Protein AF-A0A8B7S3K2-F1 (afdb_monomer_lite)

Foldseek 3Di:
DPPDAACDPVRRLVCVCVVVVCSPPPDDDDDDDDVVPDDDDPPDDDDDFADDPVQWDDWDDPVHDIDTHGNPVDDPGPDDPD

InterPro domains:
  IPR001148 Alpha carbonic anhydrase domain [PF00194] (11-73)
  IPR001148 Alpha carbonic anhydrase domain [PS51144] (3-82)
  IPR036398 Alpha carbonic anhydrase domain superfamily [G3DSA:3.10.200.10] (1-81)
  IPR036398 Alpha carbonic anhydrase domain superfamily [SSF51069] (4-75)

pLDDT: mean 92.98, std 11.51, range [47.12, 98.62]

Radius of gyration: 19.3 Å; chains: 1; bounding box: 44×33×53 Å

Secondary structure (DSSP, 8-state):
------SSTTTSHHHHHHH-GGGGSTT-S-----GGG----TTPPP------GGGEEEEEE-SS-EEEEE--SS--SPP---

Structure (mmCIF, N/CA/C/O backbone):
data_AF-A0A8B7S3K2-F1
#
_entry.id   AF-A0A8B7S3K2-F1
#
loop_
_atom_site.group_PDB
_atom_site.id
_atom_site.type_symbol
_atom_site.label_atom_id
_atom_site.label_alt_id
_atom_site.label_comp_id
_atom_site.label_asym_id
_atom_site.label_entity_id
_atom_site.label_seq_id
_atom_site.pdbx_PDB_ins_code
_atom_site.Cartn_x
_atom_site.Cartn_y
_atom_site.Cartn_z
_atom_site.occupancy
_atom_site.B_iso_or_equiv
_atom_site.auth_seq_id
_atom_site.auth_comp_id
_atom_site.auth_asym_id
_atom_site.auth_atom_id
_atom_site.pdbx_PDB_model_num
ATOM 1 N N . MET A 1 1 ? 23.210 -6.184 -11.551 1.00 47.12 1 MET A N 1
ATOM 2 C CA . MET A 1 1 ? 22.263 -5.253 -12.201 1.00 47.12 1 MET A CA 1
ATOM 3 C C . MET A 1 1 ? 20.987 -5.232 -11.384 1.00 47.12 1 MET A C 1
ATOM 5 O O . MET A 1 1 ? 20.613 -6.283 -10.871 1.00 47.12 1 MET A O 1
ATOM 9 N N . ALA A 1 2 ? 20.369 -4.066 -11.190 1.00 63.78 2 ALA A N 1
ATOM 10 C CA . ALA A 1 2 ? 19.060 -4.007 -10.547 1.00 63.78 2 ALA A CA 1
ATOM 11 C C . ALA A 1 2 ? 18.064 -4.809 -11.399 1.00 63.78 2 ALA A C 1
ATOM 13 O O . ALA A 1 2 ? 18.079 -4.689 -12.621 1.00 63.78 2 ALA A O 1
ATOM 14 N N . LYS A 1 3 ? 17.245 -5.657 -10.768 1.00 73.94 3 LYS A N 1
ATOM 15 C CA . LYS A 1 3 ? 16.136 -6.327 -11.455 1.00 73.94 3 LYS A CA 1
ATOM 16 C C . LYS A 1 3 ? 15.149 -5.242 -11.890 1.00 73.94 3 LYS A C 1
ATOM 18 O O . LYS A 1 3 ? 14.509 -4.617 -11.043 1.00 73.94 3 LYS A O 1
ATOM 23 N N . GLU A 1 4 ? 15.116 -4.957 -13.184 1.00 89.38 4 GLU A N 1
ATOM 24 C CA . GLU A 1 4 ? 14.305 -3.886 -13.751 1.00 89.38 4 GLU A CA 1
ATOM 25 C C . GLU A 1 4 ? 12.861 -4.358 -13.939 1.00 89.38 4 GLU A C 1
ATOM 27 O O . GLU A 1 4 ? 12.611 -5.434 -14.470 1.00 89.38 4 GLU A O 1
ATOM 32 N N . TRP A 1 5 ? 11.913 -3.557 -13.462 1.00 95.88 5 TRP A N 1
ATOM 33 C CA . TRP A 1 5 ? 10.478 -3.787 -13.592 1.00 95.88 5 TRP A CA 1
ATOM 34 C C . TRP A 1 5 ? 9.765 -2.443 -13.709 1.00 95.88 5 TRP A C 1
ATOM 36 O O . TRP A 1 5 ? 10.257 -1.420 -13.214 1.00 95.88 5 TRP A O 1
ATOM 46 N N . GLY A 1 6 ? 8.601 -2.450 -14.344 1.00 96.38 6 GLY A N 1
ATOM 47 C CA . GLY A 1 6 ? 7.772 -1.276 -14.562 1.00 96.38 6 GLY A CA 1
ATOM 48 C C . GLY A 1 6 ? 6.324 -1.659 -14.844 1.00 96.38 6 GLY A C 1
ATOM 49 O O . GLY A 1 6 ? 5.832 -2.666 -14.338 1.00 96.38 6 GLY A O 1
ATOM 50 N N . TYR A 1 7 ? 5.653 -0.823 -15.634 1.00 97.12 7 TYR A N 1
ATOM 51 C CA . TYR A 1 7 ? 4.249 -0.985 -16.032 1.00 97.12 7 TYR A CA 1
ATOM 52 C C . TYR A 1 7 ? 4.051 -0.850 -17.549 1.00 97.12 7 TYR A C 1
ATOM 54 O O . TYR A 1 7 ? 2.921 -0.761 -18.017 1.00 97.12 7 TYR A O 1
ATOM 62 N N . ALA A 1 8 ? 5.138 -0.798 -18.326 1.00 97.25 8 ALA A N 1
ATOM 63 C CA . ALA A 1 8 ? 5.051 -0.821 -19.781 1.00 97.25 8 ALA A CA 1
ATOM 64 C C . ALA A 1 8 ? 4.894 -2.266 -20.270 1.00 97.25 8 ALA A C 1
ATOM 66 O O . ALA A 1 8 ? 5.256 -3.203 -19.565 1.00 97.25 8 ALA A O 1
ATOM 67 N N . ASN A 1 9 ? 4.442 -2.453 -21.511 1.00 97.19 9 ASN A N 1
ATOM 68 C CA . ASN A 1 9 ? 4.204 -3.790 -22.070 1.00 97.19 9 ASN A CA 1
ATOM 69 C C . ASN A 1 9 ? 5.407 -4.740 -21.934 1.00 97.19 9 ASN A C 1
ATOM 71 O O . ASN A 1 9 ? 5.213 -5.917 -21.696 1.00 97.19 9 ASN A O 1
ATOM 75 N N . HIS A 1 10 ? 6.641 -4.240 -22.055 1.00 95.88 10 HIS A N 1
ATOM 76 C CA . HIS A 1 10 ? 7.853 -5.069 -22.045 1.00 95.88 10 HIS A CA 1
ATOM 77 C C . HIS A 1 10 ? 8.438 -5.343 -20.646 1.00 95.88 10 HIS A C 1
ATOM 79 O O . HIS A 1 10 ? 9.401 -6.092 -20.533 1.00 95.88 10 HIS A O 1
ATOM 85 N N . ASN A 1 11 ? 7.933 -4.698 -19.588 1.00 96.56 11 ASN A N 1
ATOM 86 C CA . ASN A 1 1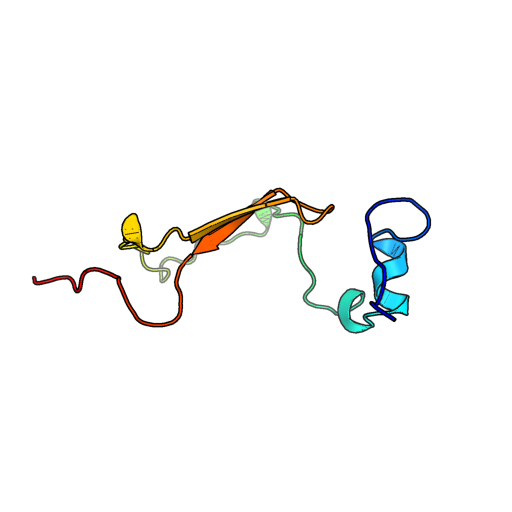1 ? 8.447 -4.854 -18.216 1.00 96.56 11 ASN A CA 1
ATOM 87 C C . ASN A 1 11 ? 7.343 -4.820 -17.142 1.00 96.56 11 ASN A C 1
ATOM 89 O O . ASN A 1 11 ? 7.621 -4.590 -15.961 1.00 96.56 11 ASN A O 1
ATOM 93 N N . GLY A 1 12 ? 6.095 -4.998 -17.576 1.00 97.38 12 GLY A N 1
ATOM 94 C CA . GLY A 1 12 ? 4.881 -4.852 -16.786 1.00 97.38 12 GLY A CA 1
ATOM 95 C C . GLY A 1 12 ? 4.533 -6.075 -15.934 1.00 97.38 12 GLY A C 1
ATOM 96 O O . GLY A 1 12 ? 5.279 -7.056 -15.935 1.00 97.38 12 GLY A O 1
ATOM 97 N N . PRO A 1 13 ? 3.387 -6.031 -15.228 1.00 98.06 13 PRO A N 1
ATOM 98 C CA . PRO A 1 13 ? 2.927 -7.094 -14.329 1.00 98.06 13 PRO A CA 1
ATOM 99 C C . PRO A 1 13 ? 2.974 -8.506 -14.919 1.00 98.06 13 PRO A C 1
ATOM 101 O O . PRO A 1 13 ? 3.441 -9.430 -14.251 1.00 98.06 13 PRO A O 1
ATOM 104 N N . ASP A 1 14 ? 2.603 -8.656 -16.192 1.00 97.94 14 ASP A N 1
ATOM 105 C CA . ASP A 1 14 ? 2.623 -9.944 -16.895 1.00 97.94 14 ASP A CA 1
ATOM 106 C C . ASP A 1 14 ? 4.028 -10.566 -16.965 1.00 97.94 14 ASP A C 1
ATOM 108 O O . ASP A 1 14 ? 4.154 -11.788 -16.998 1.00 97.94 14 ASP A O 1
ATOM 112 N N . HIS A 1 15 ? 5.086 -9.750 -16.896 1.00 97.38 15 HIS A N 1
ATOM 113 C CA . HIS A 1 15 ? 6.493 -10.163 -16.950 1.00 97.38 15 HIS A CA 1
ATOM 114 C C . HIS A 1 15 ? 7.182 -10.215 -15.577 1.00 97.38 15 HIS A C 1
ATOM 116 O O . HIS A 1 15 ? 8.276 -10.766 -15.457 1.00 97.38 15 HIS A O 1
ATOM 122 N N . TRP A 1 16 ? 6.575 -9.695 -14.501 1.00 97.69 16 TRP A N 1
ATOM 123 C CA . TRP A 1 16 ? 7.236 -9.639 -13.185 1.00 97.69 16 TRP A CA 1
ATOM 124 C C . TRP A 1 16 ? 7.650 -11.019 -12.663 1.00 97.69 16 TRP A C 1
ATOM 126 O O . TRP A 1 16 ? 8.684 -11.154 -12.007 1.00 97.69 16 TRP A O 1
ATOM 136 N N . HIS A 1 17 ? 6.880 -12.057 -12.989 1.00 97.31 17 HIS A N 1
ATOM 137 C CA . HIS A 1 17 ? 7.148 -13.428 -12.560 1.00 97.31 17 HIS A CA 1
ATOM 138 C C . HIS A 1 17 ? 8.444 -14.024 -13.131 1.00 97.31 17 HIS A C 1
ATOM 140 O O . HIS A 1 17 ? 9.009 -14.932 -12.524 1.00 97.31 17 HIS A O 1
ATOM 146 N N . GLU A 1 18 ? 8.945 -13.500 -14.252 1.00 96.62 18 GLU A N 1
ATOM 147 C CA . GLU A 1 18 ? 10.193 -13.950 -14.883 1.00 96.62 18 GLU A CA 1
ATOM 148 C C . GLU A 1 18 ? 11.413 -13.655 -13.997 1.00 96.62 18 GLU A C 1
ATOM 150 O O . GLU A 1 18 ? 12.389 -14.404 -13.980 1.00 96.62 18 GLU A O 1
ATOM 155 N N . ILE A 1 19 ? 11.337 -12.579 -13.207 1.00 95.81 19 ILE A N 1
ATOM 156 C CA . ILE A 1 19 ? 12.394 -12.127 -12.290 1.00 95.81 19 ILE A CA 1
ATOM 157 C C . ILE A 1 19 ? 12.034 -12.324 -10.809 1.00 95.81 19 ILE A C 1
ATOM 159 O O . ILE A 1 19 ? 12.938 -12.417 -9.965 1.00 95.81 19 ILE A O 1
ATOM 163 N N . TYR A 1 20 ? 10.741 -12.407 -10.491 1.00 96.44 20 TYR A N 1
ATOM 164 C CA . TYR A 1 20 ? 10.182 -12.629 -9.158 1.00 96.44 20 TYR A CA 1
ATOM 165 C C . TYR A 1 20 ? 9.112 -13.736 -9.215 1.00 96.44 20 TYR A C 1
ATOM 167 O O . TYR A 1 20 ? 7.926 -13.417 -9.267 1.00 96.44 20 TYR A O 1
ATOM 175 N N . PRO A 1 21 ? 9.485 -15.032 -9.151 1.00 97.12 21 PRO A N 1
ATOM 176 C CA . PRO A 1 21 ? 8.548 -16.151 -9.342 1.00 97.12 21 PRO A CA 1
ATOM 177 C C . PRO A 1 21 ? 7.285 -16.106 -8.469 1.00 97.12 21 PRO A C 1
ATOM 179 O O . PRO A 1 21 ? 6.228 -16.578 -8.880 1.00 97.12 21 PRO A O 1
ATOM 182 N N . ILE A 1 22 ? 7.371 -15.477 -7.291 1.00 97.62 22 ILE A N 1
ATOM 183 C CA . ILE A 1 22 ? 6.240 -15.278 -6.376 1.00 97.62 22 ILE A CA 1
ATOM 184 C C . ILE A 1 22 ? 5.089 -14.456 -6.978 1.00 97.62 22 ILE A C 1
ATOM 186 O O . ILE A 1 22 ? 3.969 -14.580 -6.503 1.00 97.62 22 ILE A O 1
ATOM 190 N N . ALA A 1 23 ? 5.320 -13.682 -8.046 1.00 98.12 23 ALA A N 1
ATOM 191 C CA . ALA A 1 23 ? 4.271 -12.935 -8.748 1.00 98.12 23 ALA A CA 1
ATOM 192 C C . ALA A 1 23 ? 3.196 -13.838 -9.398 1.00 98.12 23 ALA A C 1
ATOM 194 O O . ALA A 1 23 ? 2.160 -13.343 -9.826 1.00 98.12 23 ALA A O 1
ATOM 195 N N . LYS A 1 24 ? 3.424 -15.160 -9.455 1.00 97.94 24 LYS A N 1
ATOM 196 C CA . LYS A 1 24 ? 2.440 -16.191 -9.835 1.00 97.94 24 LYS A CA 1
ATOM 197 C C . LYS A 1 24 ? 1.979 -17.065 -8.655 1.00 97.94 24 LYS A C 1
ATOM 199 O O . LYS A 1 24 ? 1.490 -18.167 -8.871 1.00 97.94 24 LYS A O 1
ATOM 204 N N . GLY A 1 25 ? 2.188 -16.624 -7.414 1.00 98.06 25 GLY A N 1
ATOM 205 C CA . GLY A 1 25 ? 1.746 -17.352 -6.221 1.00 98.06 25 GLY A CA 1
ATOM 206 C C . GLY A 1 25 ? 0.236 -17.249 -5.968 1.00 98.06 25 GLY A C 1
ATOM 207 O O . GLY A 1 25 ? -0.443 -16.402 -6.536 1.00 98.06 25 GLY A O 1
ATOM 208 N N . ASP A 1 26 ? -0.275 -18.064 -5.045 1.00 98.56 26 ASP A N 1
ATOM 209 C CA . ASP A 1 26 ? -1.724 -18.174 -4.790 1.00 98.56 26 ASP A CA 1
ATOM 210 C C . ASP A 1 26 ? -2.311 -17.021 -3.955 1.00 98.56 26 ASP A C 1
ATOM 212 O O . ASP A 1 26 ? -3.521 -16.828 -3.912 1.00 98.56 26 ASP A O 1
ATOM 216 N N . ASN A 1 27 ? -1.457 -16.240 -3.286 1.00 98.38 27 ASN A N 1
ATOM 217 C CA . ASN A 1 27 ? -1.851 -15.166 -2.366 1.00 98.38 27 ASN A CA 1
ATOM 218 C C . ASN A 1 27 ? -1.366 -13.791 -2.866 1.00 98.38 27 ASN A C 1
ATOM 220 O O . ASN A 1 27 ? -0.705 -13.055 -2.132 1.00 98.38 27 ASN A O 1
ATOM 224 N N . GLN A 1 28 ? -1.592 -13.481 -4.148 1.00 98.62 28 GLN A N 1
ATOM 225 C CA . GLN A 1 28 ? -1.244 -12.179 -4.734 1.00 98.62 28 GLN A CA 1
ATOM 226 C C . GLN A 1 28 ? -2.325 -11.119 -4.485 1.00 98.62 28 GLN A C 1
ATOM 228 O O . GLN A 1 28 ? -3.507 -11.427 -4.358 1.00 98.62 28 GLN A O 1
ATOM 233 N N . SER A 1 29 ? -1.893 -9.858 -4.468 1.00 98.19 29 SER A N 1
ATOM 234 C CA . SER A 1 29 ? -2.745 -8.664 -4.409 1.00 98.19 29 SER A CA 1
ATOM 235 C C . SER A 1 29 ? -2.451 -7.760 -5.616 1.00 98.19 29 SER A C 1
ATOM 237 O O . SER A 1 29 ? -1.315 -7.769 -6.099 1.00 98.19 29 SER A O 1
ATOM 239 N N . PRO A 1 30 ? -3.400 -6.916 -6.066 1.00 97.94 30 PRO A N 1
ATOM 240 C CA . PRO A 1 30 ? -4.766 -6.759 -5.556 1.00 97.94 30 PRO A CA 1
ATOM 241 C C . PRO A 1 30 ? -5.705 -7.896 -5.992 1.00 97.94 30 PRO A C 1
ATOM 243 O O . PRO A 1 30 ? -5.397 -8.644 -6.914 1.00 97.94 30 PRO A O 1
ATOM 246 N N . ILE A 1 31 ? -6.869 -7.981 -5.344 1.00 98.31 31 ILE A N 1
ATOM 247 C CA . ILE A 1 31 ? -7.982 -8.857 -5.736 1.00 98.31 31 ILE A CA 1
ATOM 248 C C . ILE A 1 31 ? -9.264 -8.042 -5.895 1.00 98.31 31 ILE A C 1
ATOM 250 O O . ILE A 1 31 ? -9.392 -6.946 -5.342 1.00 98.31 31 ILE A O 1
ATOM 254 N N . GLU A 1 32 ? -10.230 -8.596 -6.619 1.00 98.56 32 GLU A N 1
ATOM 255 C CA . GLU A 1 32 ? -11.577 -8.045 -6.655 1.00 98.56 32 GLU A CA 1
ATOM 256 C C . GLU A 1 32 ? -12.341 -8.430 -5.380 1.00 98.56 32 GLU A C 1
ATOM 258 O O . GLU A 1 32 ? -12.431 -9.601 -5.011 1.00 98.56 32 GLU A O 1
ATOM 263 N N . LEU A 1 33 ? -12.891 -7.431 -4.687 1.00 98.38 33 LEU A N 1
ATOM 264 C CA . LEU A 1 33 ? -13.752 -7.640 -3.527 1.00 98.38 33 LEU A CA 1
ATOM 265 C C . LEU A 1 33 ? -15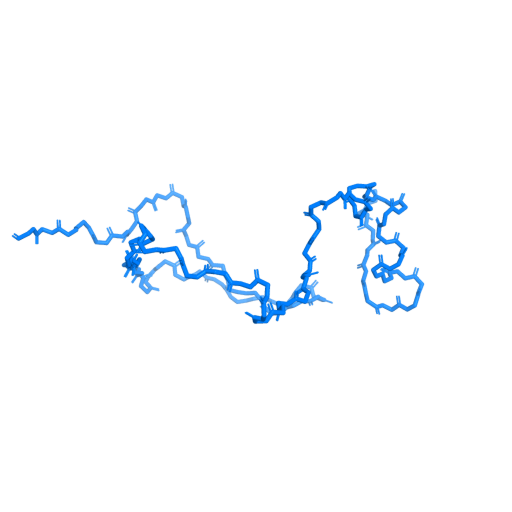.209 -7.736 -3.982 1.00 98.38 33 LEU A C 1
ATOM 267 O O . LEU A 1 33 ? -15.870 -6.724 -4.218 1.00 98.38 33 LEU A O 1
ATOM 271 N N . HIS A 1 34 ? -15.736 -8.954 -4.065 1.00 98.31 34 HIS A N 1
ATOM 272 C CA . HIS A 1 34 ? -17.152 -9.178 -4.337 1.00 98.31 34 HIS A CA 1
ATOM 273 C C . HIS A 1 34 ? -17.953 -9.167 -3.032 1.00 98.31 34 HIS A C 1
ATOM 275 O O . HIS A 1 34 ? -17.882 -10.102 -2.241 1.00 98.31 34 HIS A O 1
ATOM 281 N N . SER A 1 35 ? -18.764 -8.129 -2.808 1.00 98.12 35 SER A N 1
ATOM 282 C CA . SER A 1 35 ? -19.524 -7.954 -1.556 1.00 98.12 35 SER A CA 1
ATOM 283 C C . SER A 1 35 ? -20.432 -9.135 -1.193 1.00 98.12 35 SER A C 1
ATOM 285 O O . SER A 1 35 ? -20.615 -9.411 -0.012 1.00 98.12 35 SER A O 1
ATOM 287 N N . LYS A 1 36 ? -20.946 -9.872 -2.188 1.00 98.19 36 LYS A N 1
ATOM 288 C CA . LYS A 1 36 ? -21.729 -11.110 -2.000 1.00 98.19 36 LYS A CA 1
ATOM 289 C C . LYS A 1 36 ? -20.949 -12.238 -1.301 1.00 98.19 36 LYS A C 1
ATOM 291 O O . LYS A 1 36 ? -21.565 -13.088 -0.667 1.00 98.19 36 LYS A O 1
ATOM 296 N N . ASP A 1 37 ? -19.622 -12.238 -1.429 1.00 98.12 37 ASP A N 1
ATOM 297 C CA . ASP A 1 37 ? -18.719 -13.257 -0.885 1.00 98.12 37 ASP A CA 1
ATOM 298 C C . ASP A 1 37 ? -18.087 -12.801 0.448 1.00 98.12 37 ASP A C 1
ATOM 300 O O . ASP A 1 37 ? -17.424 -13.582 1.131 1.00 98.12 37 ASP A O 1
ATOM 304 N N . ILE A 1 38 ? -18.323 -11.547 0.857 1.00 98.50 38 ILE A N 1
ATOM 305 C CA . ILE A 1 38 ? -17.826 -10.973 2.111 1.00 98.50 38 ILE A CA 1
ATOM 306 C C . ILE A 1 38 ? -18.828 -11.246 3.233 1.00 98.50 38 ILE A C 1
ATOM 308 O O . ILE A 1 38 ? -20.020 -10.965 3.121 1.00 98.50 38 ILE A O 1
ATOM 312 N N . LYS A 1 39 ? -18.327 -11.751 4.362 1.00 98.56 39 LYS A N 1
ATOM 313 C CA . LYS A 1 39 ? -19.101 -11.941 5.591 1.00 98.56 39 LYS A CA 1
ATOM 314 C C . LYS A 1 39 ? -18.565 -11.008 6.665 1.00 98.56 39 LYS A C 1
ATOM 316 O O . LYS A 1 39 ? -17.358 -10.956 6.881 1.00 98.56 39 LYS A O 1
ATOM 321 N N . HIS A 1 40 ? -19.462 -10.283 7.330 1.00 98.12 40 HIS A N 1
ATOM 322 C CA . HIS A 1 40 ? -19.096 -9.498 8.503 1.00 98.12 40 HIS A CA 1
ATOM 323 C C . HIS A 1 40 ? -18.573 -10.435 9.594 1.00 98.12 40 HIS A C 1
ATOM 325 O O . HIS A 1 40 ? -19.282 -11.355 10.006 1.00 98.12 40 HIS A O 1
ATOM 331 N N . ASP A 1 41 ? -17.351 -10.186 10.050 1.00 98.50 41 ASP A N 1
ATOM 332 C CA . ASP A 1 41 ? -16.775 -10.847 11.211 1.00 98.50 41 ASP A CA 1
ATOM 333 C C . ASP A 1 41 ? -16.993 -9.950 12.445 1.00 98.50 41 ASP A C 1
ATOM 335 O O . ASP A 1 41 ? -16.292 -8.947 12.599 1.00 98.50 41 ASP A O 1
ATOM 339 N N . PRO A 1 42 ? -17.963 -10.276 13.325 1.00 97.94 42 PRO A N 1
ATOM 340 C CA . PRO A 1 42 ? -18.272 -9.464 14.501 1.00 97.94 42 PRO A CA 1
ATOM 341 C C . PRO A 1 42 ? -17.178 -9.502 15.577 1.00 97.94 42 PRO A C 1
ATOM 343 O O . PRO A 1 42 ? -17.292 -8.784 16.566 1.00 97.94 42 PRO A O 1
ATOM 346 N N . SER A 1 43 ? -16.149 -10.341 15.419 1.00 98.38 43 SER A N 1
ATOM 347 C CA . SER A 1 43 ? -15.012 -10.403 16.338 1.00 98.38 43 SER A CA 1
ATOM 348 C C . SER A 1 43 ? -13.909 -9.390 16.012 1.00 98.38 43 SER A C 1
ATOM 350 O O . SER A 1 43 ? -13.034 -9.160 16.849 1.00 98.38 43 SER A O 1
ATOM 352 N N . LEU A 1 44 ? -13.949 -8.757 14.830 1.00 98.38 44 LEU A N 1
ATOM 353 C CA . LEU A 1 44 ? -12.982 -7.730 14.447 1.00 98.38 44 LEU A CA 1
ATOM 354 C C . LEU A 1 44 ? -13.122 -6.495 15.343 1.00 98.38 44 LEU A C 1
ATOM 356 O O . LEU A 1 44 ? -14.170 -5.851 15.399 1.00 98.38 44 LEU A O 1
ATOM 360 N N . LEU A 1 45 ? -12.031 -6.148 16.025 1.00 98.00 45 LEU A N 1
ATOM 361 C CA . LEU A 1 45 ? -11.960 -4.964 16.873 1.00 98.00 45 LEU A CA 1
ATOM 362 C C . LEU A 1 45 ? -11.681 -3.698 16.044 1.00 98.00 45 LEU A C 1
ATOM 364 O O . LEU A 1 45 ? -11.000 -3.770 15.015 1.00 98.00 45 LEU A O 1
ATOM 368 N N . PRO A 1 46 ? -12.140 -2.518 16.501 1.00 97.94 46 PRO A N 1
ATOM 369 C CA . PRO A 1 46 ? -11.695 -1.246 15.946 1.00 97.94 46 PRO A CA 1
ATOM 370 C C . PRO A 1 46 ? -10.173 -1.095 16.056 1.00 97.94 46 PRO A C 1
ATOM 372 O O . PRO A 1 46 ? -9.567 -1.524 17.038 1.00 97.94 46 PRO A O 1
ATOM 375 N N . TRP A 1 47 ? -9.560 -0.435 15.076 1.00 96.69 47 TRP A N 1
ATOM 376 C CA . TRP A 1 47 ? -8.145 -0.070 15.110 1.00 96.69 47 TRP A CA 1
ATOM 377 C C . TRP A 1 47 ? -7.983 1.429 15.386 1.00 96.69 47 TRP A C 1
ATOM 379 O O . TRP A 1 47 ? -8.856 2.234 15.058 1.00 96.69 47 TRP A O 1
ATOM 389 N N . SER A 1 48 ? -6.860 1.811 15.991 1.00 94.88 48 SER A N 1
ATOM 390 C CA . SER A 1 48 ? -6.479 3.205 16.231 1.00 94.88 48 SER A CA 1
ATOM 391 C C . SER A 1 48 ? -4.996 3.413 15.924 1.00 94.88 48 SER A C 1
ATOM 393 O O . SER A 1 48 ? -4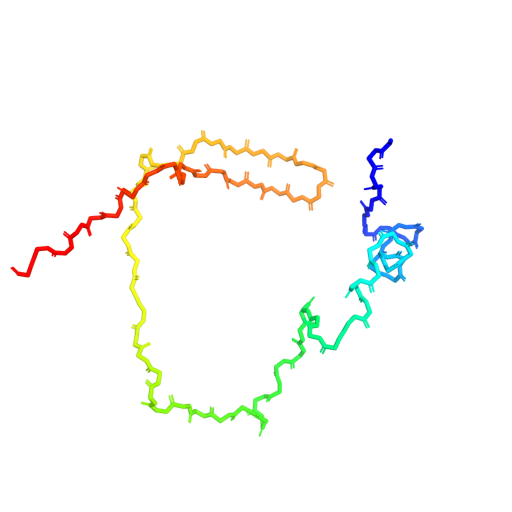.218 2.461 15.858 1.00 94.88 48 SER A O 1
ATOM 395 N N . THR A 1 49 ? -4.604 4.664 15.692 1.00 93.12 49 THR A N 1
ATOM 396 C CA . THR A 1 49 ? -3.228 5.044 15.344 1.00 93.12 49 THR A CA 1
ATOM 397 C C . THR A 1 49 ? -2.839 6.319 16.076 1.00 93.12 49 THR A C 1
ATOM 399 O O . THR A 1 49 ? -3.643 7.247 16.149 1.00 93.12 49 THR A O 1
ATOM 402 N N . SER A 1 50 ? -1.595 6.398 16.548 1.00 94.56 50 SER A N 1
ATOM 403 C CA . SER A 1 50 ? -0.993 7.632 17.061 1.00 94.56 50 SER A CA 1
ATOM 404 C C . SER A 1 50 ? 0.241 7.958 16.228 1.00 94.56 50 SER A C 1
ATOM 406 O O . SER A 1 50 ? 1.301 7.355 16.399 1.00 94.56 50 SER A O 1
ATOM 408 N N . TYR A 1 51 ? 0.070 8.852 15.255 1.00 94.00 51 TYR A N 1
ATOM 409 C CA . TYR A 1 51 ? 1.143 9.265 14.359 1.00 94.00 51 TYR A CA 1
ATOM 410 C C . TYR A 1 51 ? 1.823 10.519 14.892 1.00 94.00 51 TYR A C 1
ATOM 412 O O . TYR A 1 51 ? 1.169 11.540 15.090 1.00 94.00 51 TYR A O 1
ATOM 420 N N . ASP A 1 52 ? 3.142 10.457 15.060 1.00 94.38 52 ASP A N 1
ATOM 421 C CA . ASP A 1 52 ? 3.967 11.630 15.333 1.00 94.38 52 ASP A CA 1
ATOM 422 C C . ASP A 1 52 ? 4.253 12.377 14.015 1.00 94.38 52 ASP A C 1
ATOM 424 O O . ASP A 1 52 ? 4.964 11.833 13.161 1.00 94.38 52 ASP A O 1
ATOM 428 N N . PRO A 1 53 ? 3.776 13.621 13.819 1.00 93.75 53 PRO A N 1
ATOM 429 C CA . PRO A 1 53 ? 4.098 14.406 12.627 1.00 93.75 53 PRO A CA 1
ATOM 430 C C . PRO A 1 53 ? 5.608 14.622 12.437 1.00 93.75 53 PRO A C 1
ATOM 432 O O . PRO A 1 53 ? 6.083 14.701 11.304 1.00 93.75 53 PRO A O 1
ATOM 435 N N . GLY A 1 54 ? 6.377 14.661 13.532 1.00 94.44 54 GLY A N 1
ATOM 436 C CA . GLY A 1 54 ? 7.834 14.785 13.530 1.00 94.44 54 GLY A CA 1
ATOM 437 C C . GLY A 1 54 ? 8.576 13.525 13.075 1.00 94.44 54 GLY A C 1
ATOM 438 O O . GLY A 1 54 ? 9.800 13.558 12.954 1.00 94.44 54 GLY A O 1
ATOM 439 N N . SER A 1 55 ? 7.866 12.422 12.818 1.00 95.12 55 SER A N 1
ATOM 440 C CA . SER A 1 55 ? 8.442 11.219 12.210 1.00 95.12 55 SER A CA 1
ATOM 441 C C . SER A 1 55 ? 8.560 11.321 10.685 1.00 95.12 55 SER A C 1
ATOM 443 O O . SER A 1 55 ? 9.305 10.546 10.094 1.00 95.12 55 SER A O 1
ATOM 445 N N . CYS A 1 56 ? 7.885 12.266 10.020 1.00 96.81 56 CYS A N 1
ATOM 446 C CA . CYS A 1 56 ? 8.015 12.459 8.572 1.00 96.81 56 CYS A CA 1
ATOM 447 C C . CYS A 1 56 ? 9.430 12.9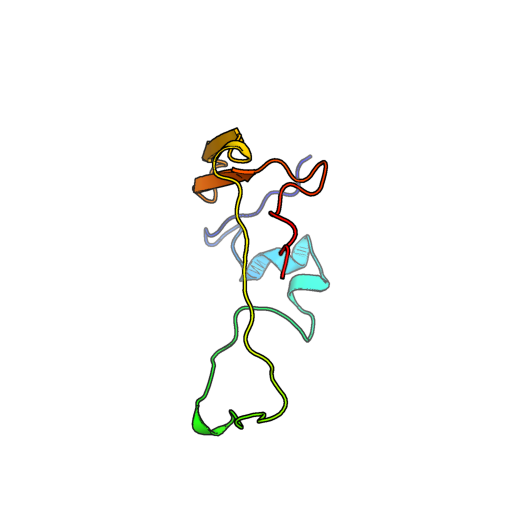47 8.210 1.00 96.81 56 CYS A C 1
ATOM 449 O O . CYS A 1 56 ? 9.896 13.955 8.737 1.00 96.81 56 CYS A O 1
ATOM 451 N N . LYS A 1 57 ? 10.117 12.243 7.301 1.00 97.19 57 LYS A N 1
ATOM 452 C CA . LYS A 1 57 ? 11.514 12.525 6.928 1.00 97.19 57 LYS A CA 1
ATOM 453 C C . LYS A 1 57 ? 11.642 13.145 5.541 1.00 97.19 57 LYS A C 1
ATOM 455 O O . LYS A 1 57 ? 12.217 14.221 5.402 1.00 97.19 57 LYS A O 1
ATOM 460 N N . THR A 1 58 ? 11.169 12.460 4.500 1.00 98.06 58 THR A N 1
ATOM 461 C CA . THR A 1 58 ? 11.410 12.872 3.106 1.00 98.06 58 THR A CA 1
ATOM 462 C C . THR A 1 58 ? 10.255 12.516 2.180 1.00 98.06 58 THR A C 1
ATOM 464 O O . THR A 1 58 ? 9.552 11.530 2.389 1.00 98.06 58 THR A O 1
ATOM 467 N N . ILE A 1 59 ? 10.097 13.307 1.116 1.00 98.44 59 ILE A N 1
ATOM 468 C CA . ILE A 1 59 ? 9.271 12.990 -0.053 1.00 98.44 59 ILE A CA 1
ATOM 469 C C . ILE A 1 59 ? 10.188 12.696 -1.241 1.00 98.44 59 ILE A C 1
ATOM 471 O O . ILE A 1 59 ? 11.169 13.407 -1.461 1.00 98.44 59 ILE A O 1
ATOM 475 N N . LEU A 1 60 ? 9.897 11.641 -2.000 1.00 98.25 60 LEU A N 1
ATOM 476 C CA . LEU A 1 60 ? 10.711 11.242 -3.147 1.00 98.25 60 LEU A CA 1
ATOM 477 C C . LEU A 1 60 ? 9.881 10.622 -4.275 1.00 98.25 60 LEU A C 1
ATOM 479 O O . LEU A 1 60 ? 8.929 9.879 -4.040 1.00 98.25 60 LEU A O 1
ATOM 483 N N . ASN A 1 61 ? 10.297 10.886 -5.513 1.00 98.12 61 ASN A N 1
ATOM 484 C CA . ASN A 1 61 ? 9.836 10.187 -6.709 1.00 98.12 61 ASN A CA 1
ATOM 485 C C . ASN A 1 61 ? 10.903 9.158 -7.106 1.00 98.12 61 ASN A C 1
ATOM 487 O O . ASN A 1 61 ? 12.030 9.530 -7.421 1.00 98.12 61 ASN A O 1
ATOM 491 N N . ASN A 1 62 ? 10.558 7.871 -7.090 1.00 95.81 62 ASN A N 1
ATOM 492 C CA . ASN A 1 62 ? 11.483 6.788 -7.450 1.00 95.81 62 ASN A CA 1
ATOM 493 C C . ASN A 1 62 ? 11.293 6.263 -8.890 1.00 95.81 62 ASN A C 1
ATOM 495 O O . ASN A 1 62 ? 11.747 5.162 -9.208 1.00 95.81 62 ASN A O 1
ATOM 499 N N . GLY A 1 63 ? 10.566 7.001 -9.733 1.00 96.19 63 GLY A N 1
ATOM 500 C CA . GLY A 1 63 ? 10.198 6.611 -11.097 1.00 96.19 63 GLY A CA 1
ATOM 501 C C . GLY A 1 63 ? 9.028 5.623 -11.187 1.00 96.19 63 GLY A C 1
ATOM 502 O O . GLY A 1 63 ? 8.677 5.211 -12.286 1.00 96.19 63 GLY A O 1
ATOM 503 N N . LYS A 1 64 ? 8.431 5.223 -10.054 1.00 95.25 64 LYS A N 1
ATOM 504 C CA . LYS A 1 64 ? 7.299 4.275 -9.993 1.00 95.25 64 LYS A CA 1
ATOM 505 C C . LYS A 1 64 ? 6.131 4.782 -9.151 1.00 95.25 64 LYS A C 1
ATOM 507 O O . LYS A 1 64 ? 4.991 4.413 -9.400 1.00 95.25 64 LYS A O 1
ATOM 512 N N . THR A 1 65 ? 6.417 5.593 -8.136 1.00 97.31 65 THR A N 1
ATOM 513 C CA . THR A 1 65 ? 5.426 6.241 -7.273 1.00 97.31 65 THR A CA 1
ATOM 514 C C . THR A 1 65 ? 6.028 7.482 -6.600 1.00 97.31 65 THR A C 1
ATOM 516 O O . THR A 1 65 ? 7.251 7.654 -6.576 1.00 97.31 65 THR A O 1
ATOM 519 N N . CYS A 1 66 ? 5.173 8.327 -6.024 1.00 98.31 66 CYS A N 1
ATOM 520 C CA . CYS A 1 66 ? 5.567 9.350 -5.059 1.00 98.31 66 CYS A CA 1
ATOM 521 C C . CYS A 1 66 ? 5.480 8.745 -3.650 1.00 98.31 66 CYS A C 1
ATOM 523 O O . CYS A 1 66 ? 4.420 8.274 -3.242 1.00 98.31 66 CYS A O 1
ATOM 525 N N . ARG A 1 67 ? 6.595 8.713 -2.917 1.00 98.44 67 ARG A N 1
ATOM 526 C CA . ARG A 1 67 ? 6.706 8.077 -1.598 1.00 98.44 67 ARG A CA 1
ATOM 527 C C . ARG A 1 67 ? 7.074 9.106 -0.536 1.00 98.44 67 ARG A C 1
ATOM 529 O O . ARG A 1 67 ? 7.999 9.888 -0.738 1.00 98.44 67 ARG A O 1
ATOM 536 N N . VAL A 1 68 ? 6.407 9.030 0.612 1.00 98.25 68 VAL A N 1
ATOM 537 C CA . VAL A 1 68 ? 6.822 9.694 1.854 1.00 98.25 68 VAL A CA 1
ATOM 538 C C . VAL A 1 68 ? 7.483 8.657 2.761 1.00 98.25 68 VAL A C 1
ATOM 540 O O . VAL A 1 68 ? 6.971 7.546 2.897 1.00 98.25 68 VAL A O 1
ATOM 543 N N . VAL A 1 69 ? 8.634 8.991 3.339 1.00 98.00 69 VAL A N 1
ATOM 544 C CA . VAL A 1 69 ? 9.372 8.139 4.282 1.00 98.00 69 VAL A CA 1
ATOM 545 C C . VAL A 1 69 ? 9.203 8.693 5.691 1.00 98.00 69 VAL A C 1
ATOM 547 O O . VAL A 1 69 ? 9.376 9.894 5.903 1.00 98.00 69 VAL A O 1
ATOM 550 N N . PHE A 1 70 ? 8.907 7.810 6.642 1.00 97.31 70 PHE A N 1
ATOM 551 C CA . PHE A 1 70 ? 8.796 8.119 8.066 1.00 97.31 70 PHE A CA 1
ATOM 552 C C . PHE A 1 70 ? 9.946 7.468 8.854 1.00 97.31 70 PHE A C 1
ATOM 554 O O . PHE A 1 70 ? 10.620 6.570 8.353 1.00 97.31 70 PHE A O 1
ATOM 561 N N . ASP A 1 71 ? 10.210 7.953 10.063 1.00 96.44 71 ASP A N 1
ATOM 562 C CA . ASP A 1 71 ? 11.156 7.371 11.011 1.00 96.44 71 ASP A CA 1
ATOM 563 C C . ASP A 1 71 ? 10.550 6.162 11.723 1.00 96.44 71 ASP A C 1
ATOM 565 O O . ASP A 1 71 ? 9.688 6.321 12.581 1.00 96.44 71 ASP A O 1
ATOM 569 N N . ASP A 1 72 ? 11.023 4.968 11.383 1.00 95.06 72 ASP A N 1
ATOM 570 C CA . ASP A 1 72 ? 10.605 3.691 11.967 1.00 95.06 72 ASP A CA 1
ATOM 571 C C . ASP A 1 72 ? 11.693 3.057 12.854 1.00 95.06 72 ASP A C 1
ATOM 573 O O . ASP A 1 72 ? 11.600 1.890 13.230 1.00 95.06 72 ASP A O 1
ATOM 577 N N . THR A 1 73 ? 12.733 3.820 13.214 1.00 95.44 73 THR A N 1
ATOM 578 C CA . THR A 1 73 ? 13.874 3.312 14.000 1.00 95.44 73 THR A CA 1
ATOM 579 C C . THR A 1 73 ? 13.570 3.124 15.490 1.00 95.44 73 THR A C 1
ATOM 581 O O . THR A 1 73 ? 14.284 2.388 16.173 1.00 95.44 73 THR A O 1
ATOM 584 N N . PHE A 1 74 ? 12.515 3.761 16.001 1.00 88.31 74 PHE A N 1
ATOM 585 C CA . PHE A 1 74 ? 11.988 3.583 17.354 1.00 88.31 74 PHE A CA 1
ATOM 586 C C . PHE A 1 74 ? 10.503 3.963 17.405 1.00 88.31 74 PHE A C 1
ATOM 588 O O . PHE A 1 74 ? 10.001 4.675 16.536 1.00 88.31 74 PHE A O 1
ATOM 595 N N . ASP A 1 75 ? 9.797 3.493 18.434 1.00 88.56 75 ASP A N 1
ATOM 596 C CA . ASP A 1 75 ? 8.379 3.791 18.632 1.00 88.56 75 ASP A CA 1
ATOM 597 C C . ASP A 1 75 ? 8.178 5.239 19.107 1.00 88.56 75 ASP A C 1
ATOM 599 O O . ASP A 1 75 ? 8.669 5.642 20.165 1.00 88.56 75 ASP A O 1
ATOM 603 N N . ARG A 1 76 ? 7.460 6.015 18.292 1.00 86.06 76 ARG A N 1
ATOM 604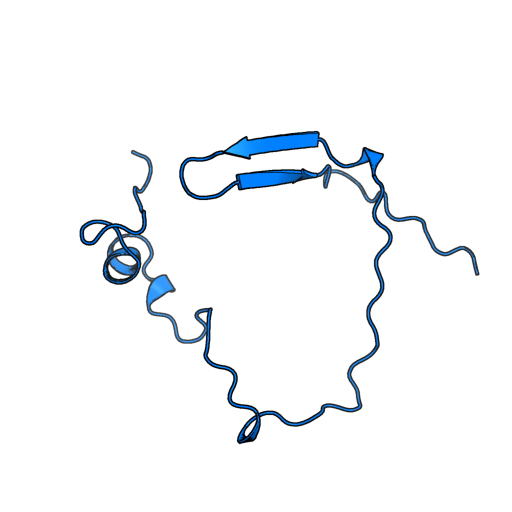 C CA . ARG A 1 76 ? 7.098 7.422 18.529 1.00 86.06 76 ARG A CA 1
ATOM 605 C C . ARG A 1 76 ? 5.600 7.602 18.745 1.00 86.06 76 ARG A C 1
ATOM 607 O O . ARG A 1 76 ? 5.131 8.734 18.846 1.00 86.06 76 ARG A O 1
ATOM 614 N N . SER A 1 77 ? 4.845 6.505 18.780 1.00 84.94 77 SER A N 1
ATOM 615 C CA . SER A 1 77 ? 3.424 6.564 19.080 1.00 84.94 77 SER A CA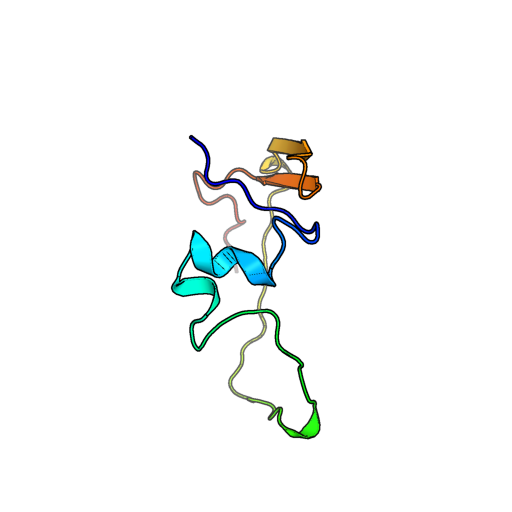 1
ATOM 616 C C . SER A 1 77 ? 3.234 7.056 20.515 1.00 84.94 77 SER A C 1
ATOM 618 O O . SER A 1 77 ? 3.970 6.679 21.432 1.00 84.94 77 SER A O 1
ATOM 620 N N . SER A 1 78 ? 2.268 7.951 20.732 1.00 77.12 78 SER A N 1
ATOM 621 C CA . SER A 1 78 ? 1.925 8.342 22.097 1.00 77.12 78 SER A CA 1
ATOM 622 C C . SER A 1 78 ? 1.395 7.105 22.815 1.00 77.12 78 SER A C 1
ATOM 624 O O . SER A 1 78 ? 0.355 6.566 22.422 1.00 77.12 78 SER A O 1
ATOM 626 N N . LYS A 1 79 ? 2.075 6.660 23.875 1.00 65.19 79 LYS A N 1
ATOM 627 C CA . LYS A 1 79 ? 1.479 5.689 24.791 1.00 65.19 79 LYS A CA 1
ATOM 628 C C . LYS A 1 79 ? 0.206 6.322 25.331 1.00 65.19 79 LYS A C 1
ATOM 630 O O . LYS A 1 79 ? 0.249 7.429 25.860 1.00 65.19 79 LYS A O 1
ATOM 635 N N . TYR A 1 80 ? -0.918 5.656 25.114 1.00 52.12 80 TYR A N 1
ATOM 636 C CA . TYR A 1 80 ? -2.169 6.037 25.744 1.00 52.12 80 TYR A CA 1
ATOM 637 C C . TYR A 1 80 ? -1.936 5.969 27.260 1.00 52.12 80 TYR A C 1
ATOM 639 O O . TYR A 1 80 ? -1.657 4.885 27.774 1.00 52.12 80 TYR A O 1
ATOM 647 N N . ASP A 1 81 ? -1.962 7.113 27.942 1.00 51.34 81 ASP A N 1
ATOM 648 C CA . ASP A 1 81 ? -2.104 7.168 29.397 1.00 51.34 81 ASP A CA 1
ATOM 649 C C . ASP A 1 81 ? -3.624 7.176 29.644 1.00 51.34 81 ASP A C 1
ATOM 651 O O . ASP A 1 81 ? -4.294 8.072 29.115 1.00 51.34 81 ASP A O 1
ATOM 655 N N . PRO A 1 82 ? -4.201 6.133 30.266 1.00 52.75 82 PRO A N 1
ATOM 656 C CA . PRO A 1 82 ? -5.639 6.055 30.508 1.00 52.75 82 PRO A CA 1
ATOM 657 C C . PRO A 1 82 ? -6.154 7.153 31.448 1.00 52.75 82 PRO A C 1
ATOM 659 O O . PRO A 1 82 ? -5.404 7.584 32.352 1.00 52.75 82 PRO A O 1
#

Organism: Hipposideros armiger (NCBI:txid186990)

Sequence (82 aa):
MAKEWGYANHNGPDHWHEIYPIAKGDNQSPIELHSKDIKHDPSLLPWSTSYDPGSCKTILNNGKTCRVVFDDTFDRSSKYDP